Protein AF-A0A8H7S5M2-F1 (afdb_monomer_lite)

pLDDT: mean 87.97, std 13.4, range [34.22, 97.12]

Sequence (96 aa):
MPNKGIIYKLRLTRLPLVCEAKLLKTLQESLQPYGRILDIGSFREPTTNFFMGSGYAILDCQPVVGEHPYQELKHIIDWAGEYEHAFYVTSLHLVS

Secondary structure (DSSP, 8-state):
-----SEEEEEEES-----HHHHHHHHHHHHGGGSEEEEEEEEE-TTT--EEEEEEEEEE-PPPTTSPPPPPPPSEEE-TT-TT-EEEEEEEEE--

Foldseek 3Di:
DDDQAFKKKKKKAQADPDDQVLSQVQVCVQCVLAADWPDWDFDADPPPRHTPRIIITMGGQDDDPPDDHRDHDDQWIARPPDRVDIIGIDIDRDDD

Structure (mmCIF, N/CA/C/O backbone):
data_AF-A0A8H7S5M2-F1
#
_entry.id   AF-A0A8H7S5M2-F1
#
loop_
_atom_site.group_PDB
_atom_site.id
_atom_site.type_symbol
_atom_site.label_atom_id
_atom_site.label_alt_id
_atom_site.label_comp_id
_atom_site.label_asym_id
_atom_site.label_entity_id
_atom_site.label_seq_id
_atom_site.pdbx_PDB_ins_code
_atom_site.Cartn_x
_atom_site.Cartn_y
_atom_site.Cartn_z
_atom_site.occupancy
_atom_site.B_iso_or_equiv
_atom_site.auth_seq_id
_atom_site.auth_comp_id
_atom_site.auth_asym_id
_atom_site.auth_atom_id
_atom_site.pdbx_PDB_model_num
ATOM 1 N N . MET A 1 1 ? -26.452 7.607 13.444 1.00 34.88 1 MET A N 1
ATOM 2 C CA . MET A 1 1 ? -25.251 7.664 12.582 1.00 34.88 1 MET A CA 1
ATOM 3 C C . MET A 1 1 ? -25.115 6.301 11.924 1.00 34.88 1 MET A C 1
ATOM 5 O O . MET A 1 1 ? -25.122 5.333 12.672 1.00 34.88 1 MET A O 1
ATOM 9 N N . PRO A 1 2 ? -25.146 6.167 10.587 1.00 34.22 2 PRO A N 1
ATOM 10 C CA . PRO A 1 2 ? -25.131 4.844 9.973 1.00 34.22 2 PRO A CA 1
ATOM 11 C C . PRO A 1 2 ? -23.736 4.223 10.119 1.00 34.22 2 PRO A C 1
ATOM 13 O O . PRO A 1 2 ? -22.734 4.888 9.857 1.00 34.22 2 PRO A O 1
ATOM 16 N N . ASN A 1 3 ? -23.696 2.965 10.564 1.00 43.88 3 ASN A N 1
ATOM 17 C CA . ASN A 1 3 ? -22.501 2.125 10.621 1.00 43.88 3 ASN A CA 1
ATOM 18 C C . ASN A 1 3 ? -21.866 2.064 9.225 1.00 43.88 3 ASN A C 1
ATOM 20 O O . ASN A 1 3 ? -22.351 1.352 8.346 1.00 43.88 3 ASN A O 1
ATOM 24 N N . LYS A 1 4 ? -20.797 2.839 9.012 1.00 54.25 4 LYS A N 1
ATOM 25 C CA . LYS A 1 4 ? -19.855 2.605 7.917 1.00 54.25 4 LYS A CA 1
ATOM 26 C C . LYS A 1 4 ? -19.224 1.246 8.210 1.00 54.25 4 LYS A C 1
ATOM 28 O O . LYS A 1 4 ? -18.540 1.093 9.216 1.00 54.25 4 LYS A O 1
ATOM 33 N N . GLY A 1 5 ? -19.534 0.260 7.383 1.00 57.81 5 GLY A N 1
ATOM 34 C CA . GLY A 1 5 ? -18.835 -1.015 7.350 1.00 57.81 5 GLY A CA 1
ATOM 35 C C . GLY A 1 5 ? -17.321 -0.819 7.327 1.00 57.81 5 GLY A C 1
ATOM 36 O O . GLY A 1 5 ? -16.757 0.213 6.948 1.00 57.81 5 GLY A O 1
ATOM 37 N N . ILE A 1 6 ? -16.685 -1.810 7.923 1.00 80.81 6 ILE A N 1
ATOM 38 C CA . ILE A 1 6 ? -15.442 -1.570 8.634 1.00 80.81 6 ILE A CA 1
ATOM 39 C C . ILE A 1 6 ? -14.237 -2.045 7.813 1.00 80.81 6 ILE A C 1
ATOM 41 O O . ILE A 1 6 ? -13.095 -1.867 8.212 1.00 80.81 6 ILE A O 1
ATOM 45 N N . ILE A 1 7 ? -14.502 -2.568 6.612 1.00 90.06 7 ILE A N 1
ATOM 46 C CA . ILE A 1 7 ? -13.496 -2.970 5.638 1.00 90.06 7 ILE A CA 1
ATOM 47 C C . ILE A 1 7 ? -13.570 -2.047 4.418 1.00 90.06 7 ILE A C 1
ATOM 49 O O . ILE A 1 7 ? -14.619 -1.887 3.784 1.00 90.06 7 ILE A O 1
ATOM 53 N N . TYR A 1 8 ? -12.434 -1.464 4.049 1.00 91.38 8 TYR A N 1
ATOM 54 C CA . TYR A 1 8 ? -12.300 -0.601 2.880 1.00 91.38 8 TYR A CA 1
ATOM 55 C C . TYR A 1 8 ? -11.409 -1.244 1.829 1.00 91.38 8 TYR A C 1
ATOM 57 O O . TYR A 1 8 ? -10.281 -1.645 2.114 1.00 91.38 8 TYR A O 1
ATOM 65 N N . LYS A 1 9 ? -11.882 -1.258 0.581 1.00 94.56 9 LYS A N 1
ATOM 66 C CA . LYS A 1 9 ? -11.029 -1.513 -0.579 1.00 94.56 9 LYS A CA 1
ATOM 67 C C . LYS A 1 9 ? -10.506 -0.185 -1.099 1.00 94.56 9 LYS A C 1
ATOM 69 O O . LYS A 1 9 ? -11.274 0.680 -1.515 1.00 94.56 9 LYS A O 1
ATOM 74 N N . LEU A 1 10 ? -9.195 -0.032 -1.098 1.00 95.44 10 LEU A N 1
ATOM 75 C CA . LEU A 1 10 ? -8.503 1.158 -1.558 1.00 95.44 10 LEU A CA 1
ATOM 76 C C . LEU A 1 10 ? -8.008 0.958 -2.982 1.00 95.44 10 LEU A C 1
ATOM 78 O O . LEU A 1 10 ? -7.403 -0.066 -3.303 1.00 95.44 10 LEU A O 1
ATOM 82 N N . ARG A 1 11 ? -8.222 1.967 -3.822 1.00 96.56 11 ARG A N 1
ATOM 83 C CA . ARG A 1 11 ? -7.529 2.122 -5.099 1.00 96.56 11 ARG A CA 1
ATOM 84 C C . ARG A 1 11 ? -6.398 3.124 -4.919 1.00 96.56 11 ARG A C 1
ATOM 86 O O . ARG A 1 11 ? -6.649 4.264 -4.531 1.00 96.56 11 ARG A O 1
ATOM 93 N N . LEU A 1 12 ? -5.180 2.688 -5.222 1.00 96.94 12 LEU A N 1
ATOM 94 C CA . LEU A 1 12 ? -3.950 3.463 -5.078 1.00 96.94 12 LEU A CA 1
ATOM 95 C C . LEU A 1 12 ? -3.484 3.934 -6.456 1.00 96.94 12 LEU A C 1
ATOM 97 O O . LEU A 1 12 ? -3.440 3.139 -7.399 1.00 96.94 12 LEU A O 1
ATOM 101 N N . THR A 1 13 ? -3.138 5.212 -6.595 1.00 96.62 13 THR A N 1
ATOM 102 C CA . THR A 1 13 ? -2.654 5.782 -7.867 1.00 96.62 13 THR A CA 1
ATOM 103 C C . THR A 1 13 ? -1.515 6.771 -7.649 1.00 96.62 13 THR A C 1
ATOM 105 O O . THR A 1 13 ? -1.338 7.273 -6.541 1.00 96.62 13 THR A O 1
ATOM 108 N N . ARG A 1 14 ? -0.756 7.052 -8.719 1.00 95.25 14 ARG A N 1
ATOM 109 C CA . ARG A 1 14 ? 0.517 7.797 -8.675 1.00 95.25 14 ARG A CA 1
ATOM 110 C C . ARG A 1 14 ? 1.567 7.128 -7.787 1.00 95.25 14 ARG A C 1
ATOM 112 O O . ARG A 1 14 ? 2.325 7.791 -7.092 1.00 95.25 14 ARG A O 1
ATOM 119 N N . LEU A 1 15 ? 1.611 5.801 -7.829 1.00 95.25 15 LEU A N 1
ATOM 120 C CA . LEU A 1 15 ? 2.658 5.050 -7.153 1.00 95.25 15 LEU A CA 1
ATOM 121 C C . LEU A 1 15 ? 3.990 5.205 -7.910 1.00 95.25 15 LEU A C 1
ATOM 123 O O . LEU A 1 15 ? 3.990 5.130 -9.144 1.00 95.25 15 LEU A O 1
ATOM 127 N N . PRO A 1 16 ? 5.115 5.403 -7.204 1.00 93.38 16 PRO A N 1
ATOM 128 C CA . PRO A 1 16 ? 6.419 5.560 -7.833 1.00 93.38 16 PRO A CA 1
ATOM 129 C C . PRO A 1 16 ? 6.894 4.247 -8.466 1.00 93.38 16 PRO A C 1
ATOM 131 O O . PRO A 1 16 ? 6.608 3.155 -7.970 1.00 93.38 16 PRO A O 1
ATOM 134 N N . LEU A 1 17 ? 7.658 4.351 -9.556 1.00 91.44 17 LEU A N 1
ATOM 135 C CA . LEU A 1 17 ? 8.295 3.201 -10.199 1.00 91.44 17 LEU A CA 1
ATOM 136 C C . LEU A 1 17 ? 9.527 2.777 -9.386 1.00 91.44 17 LEU A C 1
ATOM 138 O O . LEU A 1 17 ? 10.638 3.249 -9.611 1.00 91.44 17 LEU A O 1
ATOM 142 N N . VAL A 1 18 ? 9.311 1.883 -8.427 1.00 91.69 18 VAL A N 1
ATOM 143 C CA . VAL A 1 18 ? 10.355 1.262 -7.600 1.00 91.69 18 VAL A CA 1
ATOM 144 C C . VAL A 1 18 ? 10.242 -0.261 -7.673 1.00 91.69 18 VAL A C 1
ATOM 146 O O . VAL A 1 18 ? 9.276 -0.797 -8.217 1.00 91.69 18 VAL A O 1
ATOM 149 N N . CYS A 1 19 ? 11.224 -0.987 -7.133 1.00 92.38 19 CYS A N 1
ATOM 150 C CA . CYS A 1 19 ? 11.115 -2.441 -7.047 1.00 92.38 19 CYS A CA 1
ATOM 151 C C . CYS A 1 19 ? 9.939 -2.855 -6.146 1.00 92.38 19 CYS A C 1
ATOM 153 O O . CYS A 1 19 ? 9.622 -2.189 -5.160 1.00 92.38 19 CYS A O 1
ATOM 155 N N . GLU A 1 20 ? 9.307 -3.982 -6.472 1.00 91.44 20 GLU A N 1
ATOM 156 C CA . GLU A 1 20 ? 8.077 -4.444 -5.816 1.00 91.44 20 GLU A CA 1
ATOM 157 C C . GLU A 1 20 ? 8.232 -4.625 -4.303 1.00 91.44 20 GLU A C 1
ATOM 159 O O . GLU A 1 20 ? 7.360 -4.216 -3.544 1.00 91.44 20 GLU A O 1
ATOM 164 N N . ALA A 1 21 ? 9.377 -5.138 -3.846 1.00 94.25 21 ALA A N 1
ATOM 165 C CA . ALA A 1 21 ? 9.657 -5.273 -2.419 1.00 94.25 21 ALA A CA 1
ATOM 166 C C . ALA A 1 21 ? 9.661 -3.916 -1.687 1.00 94.25 21 ALA A C 1
ATOM 168 O O . ALA A 1 21 ? 9.077 -3.807 -0.609 1.00 94.25 21 ALA A O 1
ATOM 169 N N . LYS A 1 22 ? 10.271 -2.871 -2.277 1.00 94.44 22 LYS A N 1
ATOM 170 C CA . LYS A 1 22 ? 10.236 -1.508 -1.714 1.00 94.44 22 LYS A CA 1
ATOM 171 C C . LYS A 1 22 ? 8.811 -0.954 -1.758 1.00 94.44 22 LYS A C 1
ATOM 173 O O . LYS A 1 22 ? 8.356 -0.412 -0.760 1.00 94.44 22 LYS A O 1
ATOM 178 N N . LEU A 1 23 ? 8.103 -1.138 -2.875 1.00 94.62 23 LEU A N 1
ATOM 179 C CA . LEU A 1 23 ? 6.724 -0.677 -3.043 1.00 94.62 23 LEU A CA 1
ATOM 180 C C . LEU A 1 23 ? 5.802 -1.236 -1.956 1.00 94.62 23 LEU A C 1
ATOM 182 O O . LEU A 1 23 ? 5.152 -0.468 -1.255 1.00 94.62 23 LEU A O 1
ATOM 186 N N . LEU A 1 24 ? 5.762 -2.559 -1.797 1.00 95.69 24 LEU A N 1
ATOM 187 C CA . LEU A 1 24 ? 4.864 -3.215 -0.847 1.00 95.69 24 LEU A CA 1
ATOM 188 C C . LEU A 1 24 ? 5.206 -2.850 0.598 1.00 95.69 24 LEU A C 1
ATOM 190 O O . LEU A 1 24 ? 4.301 -2.546 1.371 1.00 95.69 24 LEU A O 1
ATOM 194 N N . LYS A 1 25 ? 6.498 -2.812 0.946 1.00 96.12 25 LYS A N 1
ATOM 195 C CA . LYS A 1 25 ? 6.946 -2.398 2.280 1.00 96.12 25 LYS A CA 1
ATOM 196 C C . LYS A 1 25 ? 6.522 -0.963 2.595 1.00 96.12 25 LYS A C 1
ATOM 198 O O . LYS A 1 25 ? 5.905 -0.726 3.628 1.00 96.12 25 LYS A O 1
ATOM 203 N N . THR A 1 26 ? 6.807 -0.014 1.704 1.00 95.62 26 THR A N 1
ATOM 204 C CA . THR A 1 26 ? 6.467 1.390 1.955 1.00 95.62 26 THR A CA 1
ATOM 205 C C . THR A 1 26 ? 4.959 1.604 1.995 1.00 95.62 26 THR A C 1
ATOM 207 O O . THR A 1 26 ? 4.469 2.341 2.843 1.00 95.62 26 THR A O 1
ATOM 210 N N . LEU A 1 27 ? 4.193 0.917 1.144 1.00 96.56 27 LEU A N 1
ATOM 211 C CA . LEU A 1 27 ? 2.739 0.982 1.219 1.00 96.56 27 LEU A CA 1
ATOM 212 C C . LEU A 1 27 ? 2.193 0.416 2.538 1.00 96.56 27 LEU A C 1
ATOM 214 O O . LEU A 1 27 ? 1.240 0.977 3.075 1.00 96.56 27 LEU A O 1
ATOM 218 N N . GLN A 1 28 ? 2.792 -0.649 3.081 1.00 96.81 28 GLN A N 1
ATOM 219 C CA . GLN A 1 28 ? 2.422 -1.156 4.403 1.00 96.81 28 GLN A CA 1
ATOM 220 C C . GLN A 1 28 ? 2.673 -0.113 5.497 1.00 96.81 28 GLN A C 1
ATOM 222 O O . GLN A 1 28 ? 1.778 0.183 6.288 1.00 96.81 28 GLN A O 1
ATOM 227 N N . GLU A 1 29 ? 3.858 0.496 5.498 1.00 96.69 29 GLU A N 1
ATOM 228 C CA . GLU A 1 29 ? 4.243 1.536 6.458 1.00 96.69 29 GLU A CA 1
ATOM 229 C C . GLU A 1 29 ? 3.365 2.794 6.345 1.00 96.69 29 GLU A C 1
ATOM 231 O O . GLU A 1 29 ? 2.978 3.369 7.364 1.00 96.69 29 GLU A O 1
ATOM 236 N N . SER A 1 30 ? 3.005 3.198 5.124 1.00 96.19 30 SER A N 1
ATOM 237 C CA . SER A 1 30 ? 2.125 4.341 4.863 1.00 96.19 30 SER A CA 1
ATOM 238 C C . SER A 1 30 ? 0.667 4.079 5.253 1.00 96.19 30 SER A C 1
ATOM 240 O O . SER A 1 30 ? -0.028 5.021 5.629 1.00 96.19 30 SER A O 1
ATOM 242 N N . LEU A 1 31 ? 0.171 2.839 5.143 1.00 96.00 31 LEU A N 1
ATOM 243 C CA . LEU A 1 31 ? -1.254 2.521 5.326 1.00 96.00 31 LEU A CA 1
ATOM 244 C C . LEU A 1 31 ? -1.616 1.978 6.716 1.00 96.00 31 LEU A C 1
ATOM 246 O O . LEU A 1 31 ? -2.764 2.141 7.132 1.00 96.00 31 LEU A O 1
ATOM 250 N N . GLN A 1 32 ? -0.667 1.399 7.458 1.00 94.81 32 GLN A N 1
ATOM 251 C CA . GLN A 1 32 ? -0.908 0.859 8.807 1.00 94.81 32 GLN A CA 1
ATOM 252 C C . GLN A 1 32 ? -1.541 1.842 9.819 1.00 94.81 32 GLN A C 1
ATOM 254 O O . GLN A 1 32 ? -2.283 1.371 10.681 1.00 94.81 32 GLN A O 1
ATOM 259 N N . PRO A 1 33 ? -1.347 3.183 9.754 1.00 94.12 33 PRO A N 1
ATOM 260 C CA . PRO A 1 33 ? -2.003 4.083 10.706 1.00 94.12 33 PRO A CA 1
ATOM 261 C C . PRO A 1 33 ? -3.524 4.165 10.526 1.00 94.12 33 PRO A C 1
ATOM 263 O O . PRO A 1 33 ? -4.212 4.638 11.427 1.00 94.12 33 PRO A O 1
ATOM 266 N N . TYR A 1 34 ? -4.046 3.742 9.371 1.00 93.06 34 TYR A N 1
ATOM 267 C CA . TYR A 1 34 ? -5.457 3.875 8.997 1.00 93.06 34 TYR A CA 1
ATOM 268 C C . TYR A 1 34 ? -6.261 2.581 9.184 1.00 93.06 34 TYR A C 1
ATOM 270 O O . TYR A 1 34 ? -7.485 2.603 9.070 1.00 93.06 34 TYR A O 1
ATOM 278 N N . GLY A 1 35 ? -5.601 1.453 9.445 1.00 92.81 35 GLY A N 1
ATOM 279 C CA . GLY A 1 35 ? -6.261 0.165 9.622 1.00 92.81 35 GLY A CA 1
ATOM 280 C C . GLY A 1 35 ? -5.295 -1.010 9.559 1.00 92.81 35 GLY A C 1
ATOM 281 O O . GLY A 1 35 ? -4.153 -0.890 9.107 1.00 92.81 35 GLY A O 1
ATOM 282 N N . ARG A 1 36 ? -5.782 -2.184 9.954 1.00 93.12 36 ARG A N 1
ATOM 283 C CA . ARG A 1 36 ? -5.089 -3.450 9.734 1.00 93.12 36 ARG A CA 1
ATOM 284 C C . ARG A 1 36 ? -5.136 -3.802 8.250 1.00 93.12 36 ARG A C 1
ATOM 286 O O . ARG A 1 36 ? -6.204 -3.947 7.663 1.00 93.12 36 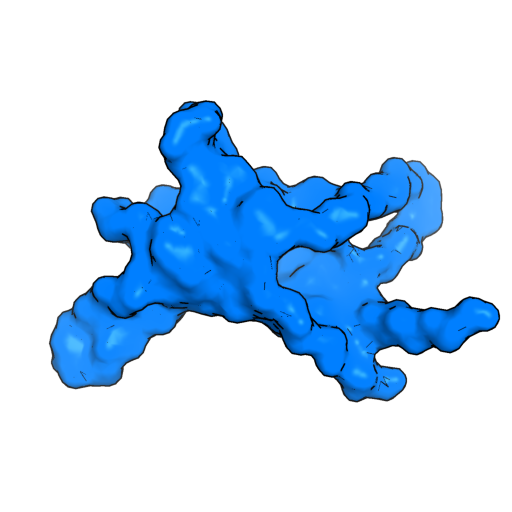ARG A O 1
ATOM 293 N N . ILE A 1 37 ? -3.971 -3.986 7.645 1.00 95.06 37 ILE A N 1
ATOM 294 C CA . ILE A 1 37 ? -3.859 -4.378 6.238 1.00 95.06 37 ILE A CA 1
ATOM 295 C C . ILE A 1 37 ? -4.209 -5.865 6.108 1.00 95.06 37 ILE A C 1
ATOM 297 O O . ILE A 1 37 ? -3.545 -6.714 6.703 1.00 95.06 37 ILE A O 1
ATOM 301 N N . LEU A 1 38 ? -5.254 -6.171 5.340 1.00 95.31 38 LEU A N 1
ATOM 302 C CA . LEU A 1 38 ? -5.678 -7.536 5.015 1.00 95.31 38 LEU A CA 1
ATOM 303 C C . LEU A 1 38 ? -5.028 -8.046 3.726 1.00 95.31 38 LEU A C 1
ATOM 305 O O . LEU A 1 38 ? -4.671 -9.215 3.642 1.00 95.31 38 LEU A O 1
ATOM 309 N N . ASP A 1 39 ? -4.888 -7.170 2.731 1.00 96.44 39 ASP A N 1
ATOM 310 C CA . ASP A 1 39 ? -4.234 -7.474 1.458 1.00 96.44 39 ASP A CA 1
ATOM 311 C C . ASP A 1 39 ? -3.670 -6.193 0.834 1.00 96.44 39 ASP A C 1
ATOM 313 O O . ASP A 1 39 ? -4.180 -5.093 1.082 1.00 96.44 39 ASP A O 1
ATOM 317 N N . ILE A 1 40 ? -2.619 -6.324 0.030 1.00 96.88 40 ILE A N 1
ATOM 318 C CA . ILE A 1 40 ? -1.975 -5.209 -0.6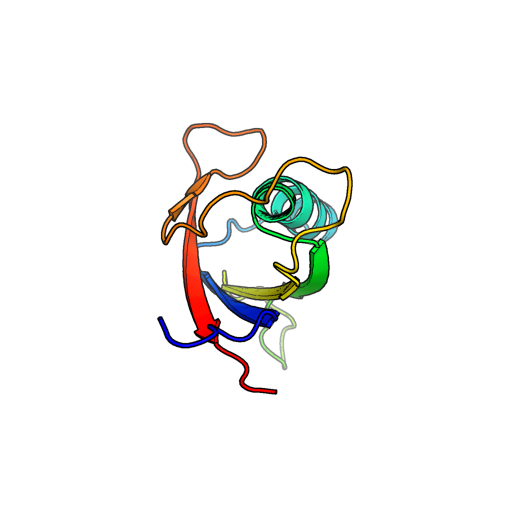54 1.00 96.88 40 ILE A CA 1
ATOM 319 C C . ILE A 1 40 ? -1.242 -5.672 -1.907 1.00 96.88 40 ILE A C 1
ATOM 321 O O . ILE A 1 40 ? -0.533 -6.676 -1.897 1.00 96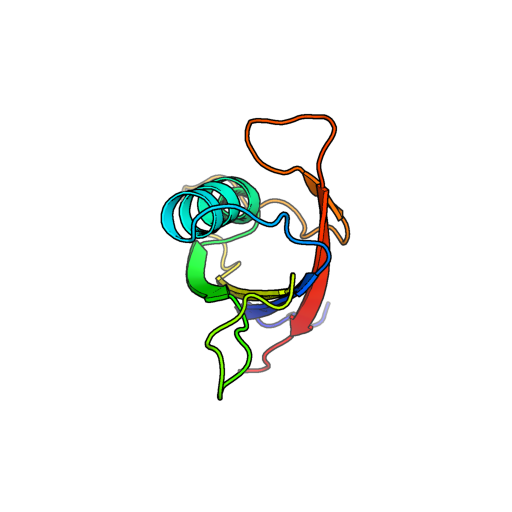.88 40 ILE A O 1
ATOM 325 N N . GLY A 1 41 ? -1.370 -4.909 -2.988 1.00 95.69 41 GLY A N 1
ATOM 326 C CA . GLY A 1 41 ? -0.760 -5.292 -4.251 1.00 95.69 41 GLY A CA 1
ATOM 327 C C . GLY A 1 41 ? -0.621 -4.154 -5.245 1.00 95.69 41 GLY A C 1
ATOM 328 O O . GLY A 1 41 ? -1.182 -3.065 -5.092 1.00 95.69 41 GLY A O 1
ATOM 329 N N . SER A 1 42 ? 0.140 -4.435 -6.297 1.00 95.75 42 SER A N 1
ATOM 330 C CA . SER A 1 42 ? 0.320 -3.553 -7.444 1.00 95.75 42 SER A CA 1
ATOM 331 C C . SER A 1 42 ? -0.426 -4.090 -8.660 1.00 95.75 42 SER A C 1
ATOM 333 O O . SER A 1 42 ? -0.534 -5.300 -8.855 1.00 95.75 42 SER A O 1
ATOM 335 N N . PHE A 1 43 ? -0.949 -3.192 -9.491 1.00 94.75 43 PHE A N 1
ATOM 336 C CA . PHE A 1 43 ? -1.486 -3.569 -10.790 1.00 94.75 43 PHE A CA 1
ATOM 337 C C . PHE A 1 43 ? -0.358 -3.614 -11.815 1.00 94.75 43 PHE A C 1
ATOM 339 O O . PHE A 1 43 ? 0.444 -2.679 -11.943 1.00 94.75 43 PHE A O 1
ATOM 346 N N . ARG A 1 44 ? -0.327 -4.716 -12.558 1.00 93.75 44 ARG A N 1
ATOM 347 C CA . ARG A 1 44 ? 0.629 -4.969 -13.628 1.00 93.75 44 ARG A CA 1
ATOM 348 C C . ARG A 1 44 ? -0.119 -5.292 -14.913 1.00 93.75 44 ARG A C 1
ATOM 350 O O . ARG A 1 44 ? -1.192 -5.894 -14.876 1.00 93.75 44 ARG A O 1
ATOM 357 N N . GLU A 1 45 ? 0.441 -4.873 -16.038 1.00 93.81 45 GLU A N 1
ATOM 358 C CA . GLU A 1 45 ? -0.102 -5.200 -17.351 1.00 93.81 45 GLU A CA 1
ATOM 359 C C . GLU A 1 45 ? 0.096 -6.709 -17.618 1.00 93.81 45 GLU A C 1
ATOM 361 O O . GLU A 1 45 ? 1.214 -7.196 -17.448 1.00 93.81 45 GLU A O 1
ATOM 366 N N . PRO A 1 46 ? -0.947 -7.471 -18.001 1.00 92.00 46 PRO A N 1
ATOM 367 C CA . PRO A 1 46 ? -0.883 -8.937 -18.049 1.00 92.00 46 PRO A CA 1
ATOM 368 C C . PRO A 1 46 ? 0.161 -9.534 -19.002 1.00 92.00 46 PRO A C 1
ATOM 370 O O . PRO A 1 46 ? 0.650 -10.633 -18.755 1.00 92.00 46 PRO A O 1
ATOM 373 N N . THR A 1 47 ? 0.487 -8.846 -20.095 1.00 95.50 47 THR A N 1
ATOM 374 C CA . THR A 1 47 ? 1.337 -9.376 -21.173 1.00 95.50 47 THR A CA 1
ATOM 375 C C . THR A 1 47 ? 2.821 -9.198 -20.870 1.00 95.50 47 THR A C 1
ATOM 377 O O . THR A 1 47 ? 3.626 -10.109 -21.040 1.00 95.50 47 THR A O 1
ATOM 380 N N . THR A 1 48 ? 3.192 -8.004 -20.426 1.00 93.81 48 THR A N 1
ATOM 381 C CA . THR A 1 48 ? 4.572 -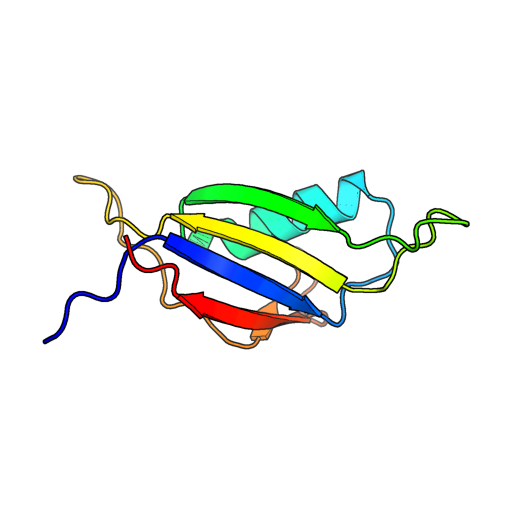7.561 -20.192 1.00 93.81 48 THR A CA 1
ATOM 382 C C . THR A 1 48 ? 4.948 -7.589 -18.716 1.00 93.81 48 THR A C 1
ATOM 384 O O . THR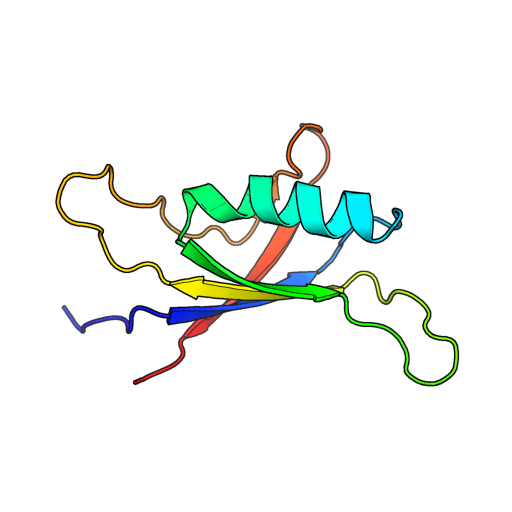 A 1 48 ? 6.112 -7.392 -18.370 1.00 93.81 48 THR A O 1
ATOM 387 N N . ASN A 1 49 ? 3.968 -7.809 -17.834 1.00 90.81 49 ASN A N 1
ATOM 388 C CA . ASN A 1 49 ? 4.098 -7.701 -16.384 1.00 90.81 49 ASN A CA 1
ATOM 389 C C . ASN A 1 49 ? 4.579 -6.308 -15.924 1.00 90.81 49 ASN A C 1
ATOM 391 O O . ASN A 1 49 ? 5.134 -6.150 -14.827 1.00 90.81 49 ASN A O 1
ATOM 395 N N . PHE A 1 50 ? 4.388 -5.291 -16.771 1.00 92.19 50 PHE A N 1
ATOM 396 C CA . PHE A 1 50 ? 4.854 -3.934 -16.526 1.00 92.19 50 PHE A CA 1
ATOM 397 C C . PHE A 1 50 ? 4.007 -3.248 -15.453 1.00 92.19 50 PHE A C 1
ATOM 399 O O . PHE A 1 50 ? 2.779 -3.335 -15.456 1.00 92.19 50 PHE A O 1
ATOM 406 N N . PHE A 1 51 ? 4.663 -2.553 -14.526 1.00 93.12 51 PHE A N 1
ATOM 407 C CA . PHE A 1 51 ? 3.989 -1.858 -13.435 1.00 93.12 51 PHE A CA 1
ATOM 408 C C . PHE A 1 51 ? 3.197 -0.645 -13.939 1.00 93.12 51 PHE A C 1
ATOM 410 O O . PHE A 1 51 ? 3.733 0.216 -14.631 1.00 93.12 51 PHE A O 1
ATOM 417 N N . MET A 1 52 ? 1.927 -0.540 -13.543 1.00 93.69 52 MET A N 1
ATOM 418 C CA . MET A 1 52 ? 1.006 0.477 -14.066 1.00 93.69 52 MET A CA 1
ATOM 419 C C . MET A 1 52 ? 0.890 1.738 -13.191 1.00 93.69 52 MET A C 1
ATOM 421 O O . MET A 1 52 ? -0.077 2.489 -13.326 1.00 93.69 52 MET A O 1
ATOM 425 N N . GLY A 1 53 ? 1.803 1.963 -12.237 1.00 94.44 53 GLY A N 1
ATOM 426 C CA . GLY A 1 53 ? 1.745 3.137 -11.347 1.00 94.44 53 GLY A CA 1
ATOM 427 C C . GLY A 1 53 ? 0.510 3.171 -10.434 1.00 94.44 53 GLY A C 1
ATOM 428 O O . GLY A 1 53 ? 0.113 4.231 -9.937 1.00 94.44 53 GLY A O 1
ATOM 429 N N . SER A 1 54 ? -0.138 2.020 -10.244 1.00 96.12 54 SER A N 1
ATOM 430 C CA . SER A 1 54 ? -1.365 1.869 -9.468 1.00 96.12 54 SER A CA 1
ATOM 431 C C . SER A 1 54 ? -1.410 0.520 -8.762 1.00 96.12 54 SER A C 1
ATOM 433 O O . SER A 1 54 ? -0.660 -0.399 -9.091 1.00 96.12 54 SER A O 1
ATOM 435 N N . GLY A 1 55 ? -2.267 0.417 -7.755 1.00 95.94 55 GLY A N 1
ATOM 436 C CA . GLY A 1 55 ? -2.386 -0.769 -6.923 1.00 95.94 55 GLY A CA 1
ATOM 437 C C . GLY A 1 55 ? -3.650 -0.746 -6.085 1.00 95.94 55 GLY A C 1
ATOM 438 O O . GLY A 1 55 ? -4.550 0.078 -6.295 1.00 95.94 55 GLY A O 1
ATOM 439 N N . TYR A 1 56 ? -3.706 -1.648 -5.120 1.00 96.75 56 TYR A N 1
ATOM 440 C CA . TYR A 1 56 ? -4.822 -1.761 -4.201 1.00 96.75 56 TYR A CA 1
ATOM 441 C C . TYR A 1 56 ? -4.344 -2.082 -2.789 1.00 96.75 56 TYR A C 1
ATOM 443 O O . TYR A 1 56 ? -3.251 -2.608 -2.594 1.00 96.75 56 TYR A O 1
ATOM 451 N N . ALA A 1 57 ? -5.201 -1.788 -1.818 1.00 97.12 57 ALA A N 1
ATOM 452 C CA . ALA A 1 57 ? -5.083 -2.304 -0.463 1.00 97.12 57 ALA A CA 1
ATOM 453 C C . ALA A 1 57 ? -6.475 -2.631 0.082 1.00 97.12 57 ALA A C 1
ATOM 455 O O . ALA A 1 57 ? -7.462 -2.018 -0.326 1.00 97.12 57 ALA A O 1
ATOM 456 N N . ILE A 1 58 ? -6.563 -3.590 0.993 1.00 96.00 58 ILE A N 1
ATOM 457 C CA . ILE A 1 58 ? -7.776 -3.890 1.753 1.00 96.00 58 ILE A CA 1
ATOM 458 C C . ILE A 1 58 ? -7.453 -3.618 3.215 1.00 96.00 58 ILE A C 1
ATOM 460 O O . ILE A 1 58 ? -6.544 -4.238 3.763 1.00 96.00 58 ILE A O 1
ATOM 464 N N . LEU A 1 59 ? -8.170 -2.676 3.825 1.00 94.56 59 LEU A N 1
ATOM 465 C CA . LEU A 1 59 ? -7.985 -2.299 5.224 1.00 94.56 59 LEU A CA 1
ATOM 466 C C . LEU A 1 59 ? -9.185 -2.726 6.052 1.00 94.56 59 LEU A C 1
ATOM 468 O O . LEU A 1 59 ? -10.317 -2.459 5.659 1.00 94.56 59 LEU A O 1
ATOM 472 N N . ASP A 1 60 ? -8.918 -3.321 7.206 1.00 92.00 60 ASP A N 1
ATOM 473 C CA . ASP A 1 60 ? -9.859 -3.462 8.306 1.00 92.00 60 ASP A CA 1
ATOM 474 C C . ASP A 1 60 ? -9.629 -2.318 9.303 1.00 92.00 60 ASP A C 1
ATOM 476 O O . ASP A 1 60 ? -8.578 -2.212 9.935 1.00 92.00 60 ASP A O 1
ATOM 480 N N . CYS A 1 61 ? -10.608 -1.429 9.404 1.00 90.06 61 CYS A N 1
ATOM 481 C CA . CYS A 1 61 ? -10.585 -0.254 10.263 1.00 90.06 61 CYS A CA 1
ATOM 482 C C . CYS A 1 61 ? -11.329 -0.499 11.589 1.00 90.06 61 CYS A C 1
ATOM 484 O O . CYS A 1 61 ? -11.735 0.469 12.240 1.00 90.06 61 CYS A O 1
ATOM 486 N N . GLN A 1 62 ? -11.568 -1.763 11.974 1.00 87.69 62 GLN A N 1
ATOM 487 C CA . GLN A 1 62 ? -12.253 -2.096 13.224 1.00 87.69 62 GLN A CA 1
ATOM 488 C C . GLN A 1 62 ? -11.427 -1.602 14.407 1.00 87.69 62 GLN A C 1
ATOM 490 O O . GLN A 1 62 ? -10.247 -1.937 14.500 1.00 87.69 62 GLN A O 1
ATOM 495 N N . PRO A 1 63 ? -12.015 -0.815 15.328 1.00 81.69 63 PRO A N 1
ATOM 496 C CA . PRO A 1 63 ? -11.326 -0.452 16.553 1.00 81.69 63 PRO A CA 1
ATOM 497 C C . PRO A 1 63 ? -10.943 -1.719 17.318 1.00 81.69 63 PRO A C 1
ATOM 499 O O . PRO A 1 63 ? -11.806 -2.536 17.646 1.00 81.69 63 PRO A O 1
ATOM 502 N N . VAL A 1 64 ? -9.659 -1.872 17.621 1.00 80.75 64 VAL A N 1
ATOM 503 C CA . VAL A 1 64 ? -9.176 -2.965 18.463 1.00 80.75 64 VAL A CA 1
ATOM 504 C C . VAL A 1 64 ? -9.282 -2.526 19.922 1.00 80.75 64 VAL A C 1
ATOM 506 O O . VAL A 1 64 ? -8.789 -1.467 20.311 1.00 80.75 64 VAL A O 1
ATOM 509 N N . VAL A 1 65 ? -9.972 -3.321 20.742 1.00 81.38 65 VAL A N 1
ATOM 510 C CA . VAL A 1 65 ? -10.161 -3.017 22.167 1.00 81.38 65 VAL A CA 1
ATOM 511 C C . VAL A 1 65 ? -8.801 -2.978 22.865 1.00 81.38 65 VAL A C 1
ATOM 513 O O . VAL A 1 65 ? -8.079 -3.969 22.867 1.00 81.38 65 VAL A O 1
ATOM 516 N N . GLY A 1 66 ? -8.478 -1.845 23.493 1.00 82.50 66 GLY A N 1
ATOM 517 C CA . GLY A 1 66 ? -7.213 -1.648 24.208 1.00 82.50 66 GLY A CA 1
ATOM 518 C C . GLY A 1 66 ? -6.093 -1.017 23.376 1.00 82.50 66 GLY A C 1
ATOM 519 O O . GLY A 1 66 ? -5.036 -0.733 23.935 1.00 82.50 66 GLY A O 1
ATOM 520 N N . GLU A 1 67 ? -6.323 -0.739 22.090 1.00 82.81 67 GLU A N 1
ATOM 521 C CA . GLU A 1 67 ? -5.378 -0.022 21.228 1.00 82.81 67 GLU A CA 1
ATOM 522 C C . GLU A 1 67 ? -5.860 1.399 20.910 1.00 82.81 67 GLU A C 1
ATOM 524 O O . GLU A 1 67 ? -7.036 1.746 21.067 1.00 82.81 67 GLU A O 1
ATOM 529 N N . HIS A 1 68 ? -4.932 2.251 20.466 1.00 82.31 68 HIS A N 1
ATOM 530 C CA . HIS A 1 68 ? -5.297 3.567 19.955 1.00 82.31 68 HIS A CA 1
ATOM 531 C C . HIS A 1 68 ? -6.142 3.423 18.680 1.00 82.31 68 HIS A C 1
ATOM 533 O O . HIS A 1 68 ? -5.835 2.576 17.840 1.00 82.31 68 HIS A O 1
ATOM 539 N N . PRO A 1 69 ? -7.191 4.248 18.507 1.00 86.31 69 PRO A N 1
ATOM 540 C CA . PRO A 1 69 ? -8.004 4.196 17.303 1.00 86.31 69 PRO A CA 1
ATOM 541 C C . PRO A 1 69 ? -7.159 4.526 16.068 1.00 86.31 69 PRO A C 1
ATOM 543 O O . PRO A 1 69 ? -6.279 5.391 16.116 1.00 86.31 69 PRO A O 1
ATOM 546 N N . TYR A 1 70 ? -7.468 3.864 14.952 1.00 90.12 70 TYR A N 1
ATOM 547 C CA . TYR A 1 70 ? -6.888 4.198 13.657 1.00 90.12 70 TYR A CA 1
ATOM 548 C C . TYR A 1 70 ? -7.209 5.641 13.253 1.00 90.12 70 TYR A C 1
ATOM 550 O O . TYR A 1 70 ? -8.242 6.207 13.624 1.00 90.12 70 TYR A O 1
ATOM 558 N N . GLN A 1 71 ? -6.317 6.234 12.465 1.00 91.12 71 GLN A N 1
ATOM 559 C CA . GLN A 1 71 ? -6.516 7.558 11.890 1.00 91.12 71 GLN A CA 1
ATOM 560 C C . GLN A 1 71 ? -7.622 7.534 10.829 1.00 91.12 71 GLN A C 1
ATOM 562 O O . GLN A 1 71 ? -7.856 6.524 10.165 1.00 91.12 71 GLN A O 1
ATOM 567 N N . GLU A 1 72 ? -8.268 8.681 10.615 1.00 88.81 72 GLU A N 1
ATOM 568 C CA . GLU A 1 72 ? -9.202 8.842 9.502 1.00 88.81 72 GLU A CA 1
ATOM 569 C C . GLU A 1 72 ? -8.464 8.741 8.160 1.00 88.81 72 GLU A C 1
ATOM 571 O O . GLU A 1 72 ? -7.447 9.404 7.941 1.00 88.81 72 GLU A O 1
ATOM 576 N N . LEU A 1 73 ? -8.987 7.912 7.253 1.00 89.25 73 LEU A N 1
ATOM 577 C CA . LEU A 1 73 ? -8.404 7.698 5.934 1.00 89.25 73 LEU A CA 1
ATOM 578 C C . LEU A 1 73 ? -8.419 8.986 5.097 1.00 89.25 73 LEU A C 1
ATOM 580 O O . LEU A 1 73 ? -9.468 9.587 4.871 1.00 89.25 73 LEU A O 1
ATOM 584 N N . LYS A 1 74 ? -7.251 9.360 4.571 1.00 90.81 74 LYS A N 1
ATOM 585 C CA . LYS A 1 74 ? -7.063 10.549 3.731 1.00 90.81 74 LYS A CA 1
ATOM 586 C C . LYS A 1 74 ? -7.046 10.193 2.245 1.00 90.81 74 LYS A C 1
ATOM 588 O O . LYS A 1 74 ? -6.662 9.094 1.856 1.00 90.81 74 LYS A O 1
ATOM 593 N N . HIS A 1 75 ? -7.401 11.160 1.398 1.00 92.19 75 HIS A N 1
ATOM 594 C CA . HIS A 1 75 ? -7.298 11.031 -0.064 1.00 92.19 75 HIS A CA 1
ATOM 595 C C . HIS A 1 75 ? -5.864 11.129 -0.598 1.00 92.19 75 HIS A C 1
ATOM 597 O O . HIS A 1 75 ? -5.596 10.696 -1.718 1.00 92.19 75 HIS A O 1
ATOM 603 N N . ILE A 1 76 ? -4.960 11.715 0.186 1.00 94.62 76 ILE A N 1
ATOM 604 C CA . ILE A 1 76 ? -3.537 11.864 -0.113 1.00 94.62 76 ILE A CA 1
ATOM 605 C C . ILE A 1 76 ? -2.789 11.272 1.074 1.00 94.62 76 ILE A C 1
ATOM 607 O O . ILE A 1 76 ? -3.062 11.657 2.214 1.00 94.62 76 ILE A O 1
ATOM 611 N N . ILE A 1 77 ? -1.897 10.322 0.808 1.00 94.50 77 ILE A N 1
ATOM 612 C CA . ILE A 1 77 ? -1.090 9.663 1.833 1.00 94.50 77 ILE A CA 1
ATOM 613 C C . ILE A 1 77 ? 0.379 9.814 1.466 1.00 94.50 77 ILE A C 1
ATOM 615 O O . ILE A 1 77 ? 0.775 9.533 0.332 1.00 94.50 77 ILE A O 1
ATOM 619 N N . ASP A 1 78 ? 1.162 10.251 2.446 1.00 94.69 78 ASP A N 1
ATOM 620 C CA . ASP A 1 78 ? 2.600 10.424 2.305 1.00 94.69 78 ASP A CA 1
ATOM 621 C C . ASP A 1 78 ? 3.283 9.069 2.109 1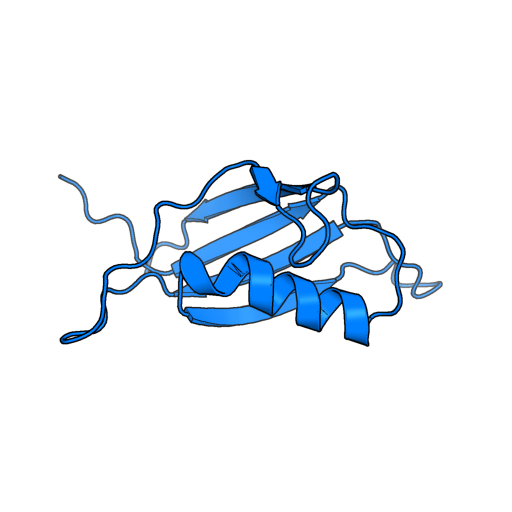.00 94.69 78 ASP A C 1
ATOM 623 O O . ASP A 1 78 ? 2.941 8.051 2.727 1.00 94.69 78 ASP A O 1
ATOM 627 N N . TRP A 1 79 ? 4.269 9.057 1.227 1.00 93.31 79 TRP A N 1
ATOM 628 C CA . TRP A 1 79 ? 5.132 7.917 0.998 1.00 93.31 79 TRP A CA 1
ATOM 629 C C . TRP A 1 79 ? 6.094 7.779 2.179 1.00 93.31 79 TRP A C 1
ATOM 631 O O . TRP A 1 79 ? 6.908 8.668 2.438 1.00 93.31 79 TRP A O 1
ATOM 641 N N . ALA A 1 80 ? 5.992 6.684 2.936 1.00 91.81 80 ALA A N 1
ATOM 642 C CA . ALA A 1 80 ? 6.754 6.553 4.170 1.00 91.81 80 ALA A CA 1
ATOM 643 C C . ALA A 1 80 ? 8.267 6.632 3.898 1.00 91.81 80 ALA A C 1
ATOM 645 O O . ALA A 1 80 ? 8.807 5.958 3.019 1.00 91.81 80 ALA A O 1
ATOM 646 N N . GLY A 1 81 ? 8.939 7.494 4.664 1.00 82.75 81 GLY A N 1
ATOM 647 C CA . GLY A 1 81 ? 10.370 7.761 4.534 1.00 82.75 81 GLY A CA 1
ATOM 648 C C . GLY A 1 81 ? 10.752 8.863 3.539 1.00 82.75 81 GLY A C 1
ATOM 649 O O . GLY A 1 81 ? 11.925 9.227 3.513 1.00 82.75 81 GLY A O 1
ATOM 650 N N . GLU A 1 82 ? 9.819 9.426 2.759 1.00 82.00 82 GLU A N 1
ATOM 651 C CA . GLU A 1 82 ? 10.115 10.491 1.786 1.00 82.00 82 GLU A CA 1
ATOM 652 C C . GLU A 1 82 ? 9.023 11.587 1.813 1.00 82.00 82 GLU A C 1
ATOM 654 O O . GLU A 1 82 ? 7.972 11.456 1.195 1.00 82.00 82 GLU A O 1
ATOM 659 N N . TYR A 1 83 ? 9.281 12.696 2.520 1.00 65.44 83 TYR A N 1
ATOM 660 C CA . TYR A 1 83 ? 8.297 13.765 2.789 1.00 65.44 83 TYR A CA 1
ATOM 661 C C . TYR A 1 83 ? 7.783 14.525 1.551 1.00 65.44 83 TYR A C 1
ATOM 663 O O . TYR A 1 83 ? 6.787 15.237 1.644 1.00 65.44 83 TYR A O 1
ATOM 671 N N . GLU A 1 84 ? 8.449 14.402 0.400 1.00 77.12 84 GLU A N 1
ATOM 672 C CA . GLU A 1 84 ? 8.070 15.090 -0.846 1.00 77.12 84 GLU A CA 1
ATOM 673 C C . GLU A 1 84 ? 7.264 14.200 -1.807 1.00 77.12 84 GLU A C 1
ATOM 675 O O . GLU A 1 84 ? 6.841 14.649 -2.877 1.00 77.12 84 GLU A O 1
ATOM 680 N N . HIS A 1 85 ? 7.019 12.942 -1.434 1.00 86.62 85 HIS A N 1
ATOM 681 C CA . HIS A 1 85 ? 6.292 11.984 -2.256 1.00 86.62 85 HIS A CA 1
ATOM 682 C C . HIS A 1 85 ? 4.993 11.556 -1.574 1.00 86.62 85 HIS A C 1
ATOM 684 O O . HIS A 1 85 ? 4.956 11.246 -0.389 1.00 86.62 85 HIS A O 1
ATOM 690 N N . ALA A 1 86 ? 3.909 11.514 -2.346 1.00 93.44 86 ALA A N 1
ATOM 691 C CA . ALA A 1 86 ? 2.602 11.070 -1.885 1.00 93.44 86 ALA A CA 1
ATOM 692 C C . ALA A 1 86 ? 1.863 10.331 -3.001 1.00 93.44 86 ALA A C 1
ATOM 694 O O . ALA A 1 86 ? 2.118 10.544 -4.191 1.00 93.44 86 ALA A O 1
ATOM 695 N N . PHE A 1 87 ? 0.914 9.488 -2.612 1.00 95.00 87 PHE A N 1
ATOM 696 C CA . PHE A 1 87 ? 0.026 8.780 -3.527 1.00 95.00 87 PHE A CA 1
ATOM 697 C C . PHE A 1 87 ? -1.435 9.090 -3.213 1.00 95.00 87 PHE A C 1
ATOM 699 O O . PHE A 1 87 ? -1.791 9.504 -2.106 1.00 95.00 87 PHE A O 1
ATOM 706 N N . TYR A 1 88 ? -2.296 8.893 -4.209 1.00 95.94 88 TYR A N 1
ATOM 707 C CA . TYR A 1 88 ? -3.725 9.134 -4.052 1.00 95.94 88 TYR A CA 1
ATOM 708 C C . TYR A 1 88 ? -4.475 7.865 -3.703 1.00 95.94 88 TYR A C 1
ATOM 710 O O . TYR A 1 88 ? -4.226 6.798 -4.278 1.00 95.94 88 TYR A O 1
ATOM 718 N N . VAL A 1 89 ? -5.461 8.034 -2.828 1.00 94.75 89 VAL A N 1
ATOM 719 C CA . VAL A 1 89 ? -6.340 6.979 -2.347 1.00 94.75 89 VAL A CA 1
ATOM 720 C C . VAL A 1 89 ? -7.790 7.314 -2.666 1.00 94.75 89 VAL A C 1
ATOM 722 O O . VAL A 1 89 ? -8.319 8.374 -2.322 1.00 94.75 89 VAL A O 1
ATOM 725 N N . THR A 1 90 ? -8.461 6.363 -3.307 1.00 92.38 90 THR A N 1
ATOM 726 C CA . THR A 1 90 ? -9.920 6.339 -3.422 1.00 92.38 90 THR A CA 1
ATOM 727 C C . THR A 1 90 ? -10.437 5.124 -2.670 1.00 92.38 90 THR A C 1
ATOM 729 O O . THR A 1 90 ? -10.032 4.000 -2.970 1.00 92.38 90 THR A O 1
ATOM 732 N N . SER A 1 91 ? -11.309 5.338 -1.688 1.00 84.69 91 SER A N 1
ATOM 733 C CA . SER A 1 91 ? -11.915 4.258 -0.916 1.00 84.69 91 SER A CA 1
ATOM 734 C C . SER A 1 91 ? -13.244 3.833 -1.531 1.00 84.69 91 SER A C 1
ATOM 736 O O . SER A 1 91 ? -14.109 4.652 -1.842 1.00 84.69 91 SER A O 1
ATOM 738 N N . LEU A 1 92 ? -13.406 2.525 -1.697 1.00 77.81 92 LEU A N 1
ATOM 739 C CA . LEU A 1 92 ? -14.692 1.888 -1.906 1.00 77.81 92 LEU A CA 1
ATOM 740 C C . LEU A 1 92 ? -15.056 1.164 -0.613 1.00 77.81 92 LEU A C 1
ATOM 742 O O . LEU A 1 92 ? -14.307 0.321 -0.115 1.00 77.81 92 LEU A O 1
ATOM 746 N N . HIS A 1 93 ? -16.207 1.520 -0.068 1.00 72.94 93 HIS A N 1
ATOM 747 C CA . HIS A 1 93 ? -16.732 0.890 1.124 1.00 72.94 93 HIS A CA 1
ATOM 748 C C . HIS A 1 93 ? -17.287 -0.501 0.773 1.00 72.94 93 HIS A C 1
ATOM 750 O O . HIS A 1 93 ? -18.185 -0.607 -0.066 1.00 72.94 93 HIS A O 1
ATOM 756 N N . LEU A 1 94 ? -16.733 -1.560 1.374 1.00 64.19 94 LEU A N 1
ATOM 757 C CA . LEU A 1 94 ? -17.248 -2.918 1.211 1.00 64.19 94 LEU A CA 1
ATOM 758 C C . LEU A 1 94 ? -18.327 -3.143 2.274 1.00 64.19 94 LEU A C 1
ATOM 760 O O . LEU A 1 94 ? -18.033 -3.237 3.462 1.00 64.19 94 LEU A O 1
ATOM 764 N N . VAL A 1 95 ? -19.589 -3.173 1.847 1.00 53.78 95 VAL A N 1
ATOM 765 C CA . VAL A 1 95 ? -20.718 -3.482 2.732 1.00 53.78 95 VAL A CA 1
ATOM 766 C C . VAL A 1 95 ? -20.669 -4.977 3.054 1.00 53.78 95 VAL A C 1
ATOM 768 O O . VAL A 1 95 ? -20.713 -5.791 2.130 1.00 53.78 95 VAL A O 1
ATOM 771 N N . SER A 1 96 ? -20.552 -5.323 4.336 1.00 48.56 96 SER A N 1
ATOM 772 C CA . SER A 1 96 ? -20.885 -6.655 4.861 1.00 48.56 96 SER A CA 1
ATOM 773 C C . SER A 1 96 ? -22.311 -6.666 5.385 1.00 48.56 96 SER A C 1
ATOM 775 O O . SER A 1 96 ? -22.617 -5.717 6.147 1.00 48.56 96 SER A O 1
#

Radius of gyration: 13.98 Å; chains: 1; bounding box: 36×24×45 Å

Organism: NCBI:txid1195481